Protein AF-A0A938SI95-F1 (afdb_monomer)

Foldseek 3Di:
DFLQVQVVCVVVVHDDPDNAADDQDDAQVVLCVQVVHGALRNQAPVVVVCVLVVVQVVNLVRLLVSQLSSCVSVVHQEGEDEFGAFNLADDQRFDDPDPFWTQGPQRFIWGQDPVSRHTHRPGGHRRDDDVVNVVNRDGDPPRPNRCVSVVSCCVRCVVRHHYDYD

Mean predicted aligned error: 3.25 Å

Radius of gyration: 18.8 Å; Cα contacts (8 Å, |Δi|>4): 255; chains: 1; bounding box: 41×36×55 Å

Structure (mmCIF, N/CA/C/O backbone):
data_AF-A0A938SI95-F1
#
_entry.id   AF-A0A938SI95-F1
#
loop_
_atom_site.group_PDB
_atom_site.id
_atom_site.type_symbol
_atom_site.label_atom_id
_atom_site.label_alt_id
_atom_site.label_comp_id
_atom_site.label_asym_id
_atom_site.label_entity_id
_atom_site.label_seq_id
_atom_site.pdbx_PDB_ins_code
_atom_site.Cartn_x
_atom_site.Cartn_y
_atom_site.Cartn_z
_atom_site.occupancy
_atom_site.B_iso_or_equiv
_atom_site.auth_seq_id
_atom_site.auth_comp_id
_atom_site.auth_asym_id
_atom_site.auth_atom_id
_atom_site.pdbx_PDB_model_num
ATOM 1 N N . MET A 1 1 ? -15.316 -0.141 23.608 1.00 94.38 1 MET A N 1
ATOM 2 C CA . MET A 1 1 ? -14.034 0.556 23.380 1.00 94.38 1 MET A CA 1
ATOM 3 C C . MET A 1 1 ? -13.781 0.631 21.886 1.00 94.38 1 MET A C 1
ATOM 5 O O . MET A 1 1 ? -14.021 -0.354 21.188 1.00 94.38 1 MET A O 1
ATOM 9 N N . THR A 1 2 ? -13.348 1.779 21.372 1.00 98.19 2 THR A N 1
ATOM 10 C CA . THR A 1 2 ? -12.928 1.877 19.970 1.00 98.19 2 THR A CA 1
ATOM 11 C C . THR A 1 2 ? -11.613 1.125 19.757 1.00 98.19 2 THR A C 1
ATOM 13 O O . THR A 1 2 ? -10.810 1.007 20.688 1.00 98.19 2 THR A O 1
ATOM 16 N N . PRO A 1 3 ? -11.345 0.653 18.532 1.00 98.25 3 PRO A N 1
ATOM 17 C CA . PRO A 1 3 ? -10.056 0.053 18.218 1.00 98.25 3 PRO A CA 1
ATOM 18 C C . PRO A 1 3 ? -8.833 0.905 18.588 1.00 98.25 3 PRO A C 1
ATOM 20 O O . PRO A 1 3 ? -7.858 0.414 19.152 1.00 98.25 3 PRO A O 1
ATOM 23 N N . LYS A 1 4 ? -8.905 2.218 18.361 1.00 98.31 4 LYS A N 1
ATOM 24 C CA . LYS A 1 4 ? -7.855 3.173 18.724 1.00 98.31 4 LYS A CA 1
ATOM 25 C C . LYS A 1 4 ? -7.622 3.242 20.230 1.00 98.31 4 LYS A C 1
ATOM 27 O O . LYS A 1 4 ? -6.471 3.286 20.658 1.00 98.31 4 LYS A O 1
ATOM 32 N N . GLU A 1 5 ? -8.687 3.304 21.026 1.00 98.50 5 GLU A N 1
ATOM 33 C CA . GLU A 1 5 ? -8.586 3.306 22.491 1.00 98.50 5 GLU A CA 1
ATOM 34 C C . GLU A 1 5 ? -7.955 2.009 22.994 1.00 98.50 5 GLU A C 1
ATOM 36 O O . GLU A 1 5 ? -7.043 2.065 23.817 1.00 98.50 5 GLU A O 1
ATOM 41 N N . ARG A 1 6 ? -8.368 0.867 22.431 1.00 98.31 6 ARG A N 1
ATOM 42 C CA . ARG A 1 6 ? -7.820 -0.459 22.742 1.00 98.31 6 ARG A CA 1
ATOM 43 C C . ARG A 1 6 ? -6.314 -0.518 22.516 1.00 98.31 6 ARG A C 1
ATOM 45 O O . ARG A 1 6 ? -5.572 -0.903 23.415 1.00 98.31 6 ARG A O 1
ATOM 52 N N . VAL A 1 7 ? -5.851 -0.055 21.354 1.00 98.12 7 VAL A N 1
ATOM 53 C CA . VAL A 1 7 ? -4.415 0.012 21.039 1.00 98.12 7 VAL A CA 1
ATOM 54 C C . VAL A 1 7 ? -3.683 0.958 21.992 1.00 98.12 7 VAL A C 1
ATOM 56 O O . VAL A 1 7 ? -2.626 0.610 22.508 1.00 98.12 7 VAL A O 1
ATOM 59 N N . LYS A 1 8 ? -4.242 2.140 22.283 1.00 98.25 8 LYS A N 1
ATOM 60 C CA . LYS A 1 8 ? -3.621 3.101 23.210 1.00 98.25 8 LYS A CA 1
ATOM 61 C C . LYS A 1 8 ? -3.476 2.551 24.630 1.00 98.25 8 LYS A C 1
ATOM 63 O O . LYS A 1 8 ? -2.453 2.807 25.256 1.00 98.25 8 LYS A O 1
ATOM 68 N N . LEU A 1 9 ? -4.471 1.822 25.138 1.00 98.56 9 LEU A N 1
ATOM 69 C CA . LEU A 1 9 ? -4.394 1.189 26.457 1.00 98.56 9 LEU A CA 1
ATOM 70 C C . LEU A 1 9 ? -3.329 0.094 26.484 1.00 98.56 9 LEU A C 1
ATOM 72 O O . LEU A 1 9 ? -2.485 0.114 27.377 1.00 98.56 9 LEU A O 1
ATOM 76 N N . ALA A 1 10 ? -3.301 -0.775 25.469 1.00 97.69 10 ALA A N 1
ATOM 77 C CA . ALA A 1 10 ? -2.285 -1.818 25.362 1.00 97.69 10 ALA A CA 1
ATOM 78 C C . ALA A 1 10 ? -0.860 -1.237 25.310 1.00 97.69 10 ALA A C 1
ATOM 80 O O . ALA A 1 10 ? 0.006 -1.669 26.065 1.00 97.69 10 ALA A O 1
ATOM 81 N N . LEU A 1 11 ? -0.631 -0.195 24.497 1.00 96.88 11 LEU A N 1
ATOM 82 C CA . LEU A 1 11 ? 0.655 0.517 24.439 1.00 96.88 11 LEU A CA 1
ATOM 83 C C . LEU A 1 11 ? 1.032 1.179 25.773 1.00 96.88 11 LEU A C 1
ATOM 85 O O . LEU A 1 11 ? 2.211 1.336 26.069 1.00 96.88 11 LEU A O 1
ATOM 89 N N . ALA A 1 12 ? 0.045 1.560 26.584 1.00 98.19 12 ALA A N 1
ATOM 90 C CA . ALA A 1 12 ? 0.244 2.111 27.921 1.00 98.19 12 ALA A CA 1
ATOM 91 C C . ALA A 1 12 ? 0.329 1.034 29.021 1.00 98.19 12 ALA A C 1
ATOM 93 O O . ALA A 1 12 ? 0.285 1.381 30.201 1.00 98.19 12 ALA A O 1
ATOM 94 N N . HIS A 1 13 ? 0.406 -0.249 28.650 1.00 97.44 13 HIS A N 1
ATOM 95 C CA . HIS A 1 13 ? 0.412 -1.400 29.559 1.00 97.44 13 HIS A CA 1
ATOM 96 C C . HIS A 1 13 ? -0.811 -1.426 30.498 1.00 97.44 13 HIS A C 1
ATOM 98 O O . HIS A 1 13 ? -0.726 -1.853 31.648 1.00 97.44 13 HIS A O 1
ATOM 104 N N . LYS A 1 14 ? -1.959 -0.942 30.011 1.00 98.38 14 LYS A N 1
ATOM 105 C CA . LYS A 1 14 ? -3.252 -0.983 30.702 1.00 98.38 14 LYS A CA 1
ATOM 106 C C . LYS A 1 14 ? -4.145 -2.0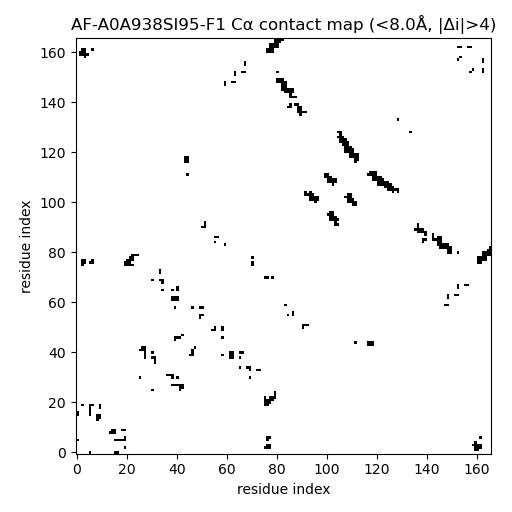45 30.075 1.00 98.38 14 LYS A C 1
ATOM 108 O O . LYS A 1 14 ? -4.072 -2.294 28.872 1.00 98.38 14 LYS A O 1
ATOM 113 N N . GLU A 1 15 ? -5.015 -2.632 30.888 1.00 97.50 15 GLU A N 1
ATOM 114 C CA . GLU A 1 15 ? -5.994 -3.606 30.415 1.00 97.50 15 GLU A CA 1
ATOM 115 C C . GLU A 1 15 ? -7.002 -2.944 29.464 1.00 97.50 15 GLU A C 1
ATOM 117 O O . GLU A 1 15 ? -7.546 -1.871 29.743 1.00 97.50 15 GLU A O 1
ATOM 122 N N . ALA A 1 16 ? -7.207 -3.579 28.312 1.00 97.94 16 ALA A N 1
ATOM 123 C CA . ALA A 1 16 ? -8.200 -3.197 27.320 1.00 97.94 16 ALA A CA 1
ATOM 124 C C . ALA A 1 16 ? -9.343 -4.225 27.303 1.00 97.94 16 ALA A C 1
ATOM 126 O O . ALA A 1 16 ? -9.246 -5.277 27.924 1.00 97.94 16 ALA A O 1
ATOM 127 N N . ASP A 1 17 ? -10.423 -3.957 26.568 1.00 97.75 17 ASP A N 1
ATOM 128 C CA . ASP A 1 17 ? -11.567 -4.882 26.484 1.00 97.75 17 ASP A CA 1
ATOM 129 C C . ASP A 1 17 ? -11.242 -6.211 25.770 1.00 97.75 17 ASP A C 1
ATOM 131 O O . ASP A 1 17 ? -11.936 -7.204 25.967 1.00 97.75 17 ASP A O 1
ATOM 135 N N . ARG A 1 18 ? -10.188 -6.234 24.945 1.00 97.62 18 ARG A N 1
ATOM 136 C CA . ARG A 1 18 ? -9.517 -7.431 24.413 1.00 97.62 18 ARG A CA 1
ATOM 137 C C . ARG A 1 18 ? -8.115 -7.066 23.921 1.00 97.62 18 ARG A C 1
ATOM 139 O O . ARG A 1 18 ? -7.801 -5.886 23.760 1.00 97.62 18 ARG A O 1
ATOM 146 N N . VAL A 1 19 ? -7.301 -8.070 23.595 1.00 97.81 19 VAL A N 1
ATOM 147 C CA . VAL A 1 19 ? -6.015 -7.855 22.909 1.00 97.81 19 VAL A CA 1
ATOM 148 C C . VAL A 1 19 ? -6.270 -7.152 21.562 1.00 97.81 19 VAL A C 1
ATOM 150 O O . VAL A 1 19 ? -7.090 -7.647 20.776 1.00 97.81 19 VAL A O 1
ATOM 153 N N . PRO A 1 20 ? -5.641 -5.990 21.285 1.00 97.88 20 PRO A N 1
ATOM 154 C CA . PRO A 1 20 ? -5.735 -5.359 19.975 1.00 97.88 20 PRO A CA 1
ATOM 155 C C . PRO A 1 20 ? -4.998 -6.188 18.924 1.00 97.88 20 PRO A C 1
ATOM 157 O O . PRO A 1 20 ? -3.911 -6.700 19.181 1.00 97.88 20 PRO A O 1
ATOM 160 N N . VAL A 1 21 ? -5.573 -6.281 17.729 1.00 96.81 21 VAL A N 1
ATOM 161 C CA . VAL A 1 21 ? -5.019 -7.028 16.598 1.00 96.81 21 VAL A CA 1
ATOM 162 C C . VAL A 1 21 ? -4.796 -6.072 15.436 1.00 96.81 21 VAL A C 1
ATOM 164 O O . VAL A 1 21 ? -5.665 -5.277 15.081 1.00 96.81 21 VAL A O 1
ATOM 167 N N . GLY A 1 22 ? -3.622 -6.150 14.831 1.00 93.94 22 GLY A N 1
ATOM 168 C CA . GLY A 1 22 ? -3.236 -5.361 13.674 1.00 93.94 22 GLY A CA 1
ATOM 169 C C . GLY A 1 22 ? -2.249 -6.153 12.838 1.00 93.94 22 GLY A C 1
ATOM 170 O O . GLY A 1 22 ? -1.523 -6.987 13.368 1.00 93.94 22 GLY A O 1
ATOM 171 N N . GLU A 1 23 ? -2.214 -5.870 11.543 1.00 92.94 23 GLU A N 1
ATOM 172 C CA . GLU A 1 23 ? -1.280 -6.510 10.626 1.00 92.94 23 GLU A CA 1
ATOM 173 C C . GLU A 1 23 ? -0.469 -5.464 9.876 1.00 92.94 23 GLU A C 1
ATOM 175 O O . GLU A 1 23 ? -1.001 -4.468 9.379 1.00 92.94 23 GLU A O 1
ATOM 180 N N . PHE A 1 24 ? 0.836 -5.705 9.778 1.00 88.25 24 PHE A N 1
ATOM 181 C CA . PHE A 1 24 ? 1.737 -4.840 9.017 1.00 88.25 24 PHE A CA 1
ATOM 182 C C . PHE A 1 24 ? 1.626 -5.093 7.508 1.00 88.25 24 PHE A C 1
ATOM 184 O O . PHE A 1 24 ? 1.804 -4.190 6.685 1.00 88.25 24 PHE A O 1
ATOM 191 N N . ALA A 1 25 ? 1.362 -6.343 7.123 1.00 89.12 25 ALA A N 1
ATOM 192 C CA . ALA A 1 25 ? 1.407 -6.784 5.741 1.00 89.12 25 ALA A CA 1
ATOM 193 C C . ALA A 1 25 ? 0.428 -7.932 5.491 1.00 89.12 25 ALA A C 1
ATOM 195 O O . ALA A 1 25 ? 0.652 -9.044 5.949 1.00 89.12 25 ALA A O 1
ATOM 196 N N . ILE A 1 26 ? -0.602 -7.676 4.684 1.00 93.06 26 ILE A N 1
ATOM 197 C CA . ILE A 1 26 ? -1.548 -8.701 4.232 1.00 93.06 26 ILE A CA 1
ATOM 198 C C . ILE A 1 26 ? -1.480 -8.786 2.715 1.00 93.06 26 ILE A C 1
ATOM 200 O O . ILE A 1 26 ? -1.680 -7.787 2.026 1.00 93.06 26 ILE A O 1
ATOM 204 N N . ASP A 1 27 ? -1.149 -9.964 2.193 1.00 94.00 27 ASP A N 1
ATOM 205 C CA . ASP A 1 27 ? -1.047 -10.177 0.752 1.00 94.00 27 ASP A CA 1
ATOM 206 C C . ASP A 1 27 ? -2.387 -9.913 0.049 1.00 94.00 27 ASP A C 1
ATOM 208 O O . ASP A 1 27 ? -3.457 -10.170 0.610 1.00 94.00 27 ASP A O 1
ATOM 212 N N . TYR A 1 28 ? -2.331 -9.403 -1.183 1.00 96.25 28 TYR A N 1
ATOM 213 C CA . TYR A 1 28 ? -3.522 -8.965 -1.900 1.00 96.25 28 TYR A CA 1
ATOM 214 C C . TYR A 1 28 ? -4.553 -10.083 -2.036 1.00 96.25 28 TYR A C 1
ATOM 216 O O . TYR A 1 28 ? -5.736 -9.793 -1.953 1.00 96.25 28 TYR A O 1
ATOM 224 N N . LYS A 1 29 ? -4.140 -11.351 -2.173 1.00 96.62 29 LYS A N 1
ATOM 225 C CA . LYS A 1 29 ? -5.078 -12.480 -2.299 1.00 96.62 29 LYS A CA 1
ATOM 226 C C . LYS A 1 29 ? -6.018 -12.603 -1.103 1.00 96.62 29 LYS A C 1
ATOM 228 O O . LYS A 1 29 ? -7.203 -12.870 -1.275 1.00 96.62 29 LYS A O 1
ATOM 233 N N . LEU A 1 30 ? -5.509 -12.370 0.108 1.00 97.00 30 LEU A N 1
ATOM 234 C CA . LEU A 1 30 ? -6.330 -12.377 1.320 1.00 97.00 30 LEU A CA 1
ATOM 235 C C . LEU A 1 30 ? -7.249 -11.155 1.369 1.00 97.00 30 LEU A C 1
ATOM 237 O O . LEU A 1 30 ? -8.410 -11.272 1.758 1.00 97.00 30 LEU A O 1
ATOM 241 N N . ILE A 1 31 ? -6.757 -9.995 0.929 1.00 97.81 31 ILE A N 1
ATOM 242 C CA . ILE A 1 31 ? -7.580 -8.787 0.822 1.00 97.81 31 ILE A CA 1
ATOM 243 C C . ILE A 1 31 ? -8.732 -9.023 -0.166 1.00 97.81 31 ILE A C 1
ATOM 245 O O . ILE A 1 31 ? -9.883 -8.751 0.163 1.00 97.81 31 ILE A O 1
ATOM 249 N N . GLU A 1 32 ? -8.457 -9.583 -1.342 1.00 98.25 32 GLU A N 1
ATOM 250 C CA . GLU A 1 32 ? -9.466 -9.889 -2.363 1.00 98.25 32 GLU A CA 1
ATOM 251 C C . GLU A 1 32 ? -10.475 -10.930 -1.887 1.00 98.25 32 GLU A C 1
ATOM 253 O O . GLU A 1 32 ? -11.667 -10.760 -2.131 1.00 98.25 32 GLU A O 1
ATOM 258 N N . ALA A 1 33 ? -10.032 -11.954 -1.152 1.00 98.44 33 ALA A N 1
ATOM 259 C CA . ALA A 1 33 ? -10.925 -12.941 -0.552 1.00 98.44 33 ALA A CA 1
ATOM 260 C C . ALA A 1 33 ? -11.925 -12.296 0.427 1.00 98.44 33 ALA A C 1
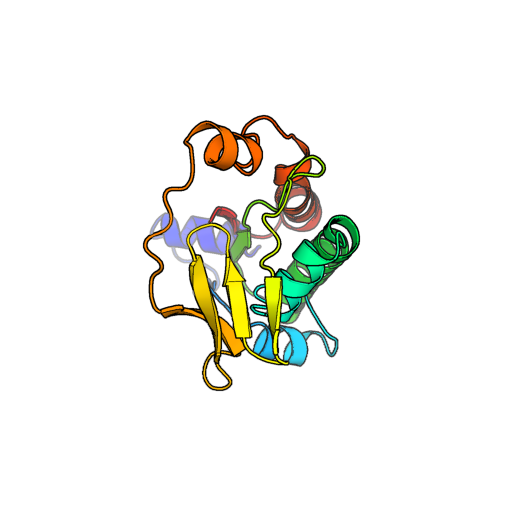ATOM 262 O O . ALA A 1 33 ? -13.104 -12.641 0.422 1.00 98.44 33 ALA A O 1
ATOM 263 N N . VAL A 1 34 ? -11.484 -11.318 1.226 1.00 98.38 34 VAL A N 1
ATOM 264 C CA . VAL A 1 34 ? -12.356 -10.568 2.151 1.00 98.38 34 VAL A CA 1
ATOM 265 C C . VAL A 1 34 ? -13.256 -9.567 1.411 1.00 98.38 34 VAL A C 1
ATOM 267 O O . VAL A 1 34 ? -14.419 -9.354 1.775 1.00 98.38 34 VAL A O 1
ATOM 270 N N . LEU A 1 35 ? -12.734 -8.908 0.376 1.00 98.31 35 LEU A N 1
ATOM 271 C CA . LEU A 1 35 ? -13.458 -7.865 -0.353 1.00 98.31 35 LEU A CA 1
ATOM 272 C C . LEU A 1 35 ? -14.407 -8.409 -1.428 1.00 98.31 35 LEU A C 1
ATOM 274 O O . LEU A 1 35 ? -15.352 -7.705 -1.789 1.00 98.31 35 LEU A O 1
ATOM 278 N N . GLY A 1 36 ? -14.167 -9.622 -1.931 1.00 98.19 36 GLY A N 1
ATOM 279 C CA . GLY A 1 36 ? -14.900 -10.236 -3.040 1.00 98.19 36 GLY A CA 1
ATOM 280 C C . GLY A 1 36 ? -14.626 -9.593 -4.404 1.00 98.19 36 GLY A C 1
ATOM 281 O O . GLY A 1 36 ? -15.468 -9.671 -5.295 1.00 98.19 36 GLY A O 1
ATOM 282 N N . ARG A 1 37 ? -13.497 -8.892 -4.564 1.00 97.81 37 ARG A N 1
ATOM 283 C CA . ARG A 1 37 ? -13.113 -8.176 -5.795 1.00 97.81 37 ARG A CA 1
ATOM 284 C C . ARG A 1 37 ? -11.607 -7.978 -5.868 1.00 97.81 37 ARG A C 1
ATOM 286 O O . ARG A 1 37 ? -10.943 -8.054 -4.839 1.00 97.81 37 ARG A O 1
ATOM 293 N N . GLU A 1 38 ? -11.108 -7.623 -7.050 1.00 97.06 38 GLU A N 1
ATOM 294 C CA . GLU A 1 38 ? -9.701 -7.270 -7.221 1.00 97.06 38 GLU A CA 1
ATOM 295 C C . GLU A 1 38 ? -9.305 -5.985 -6.475 1.00 97.06 38 GLU A C 1
ATOM 297 O O . GLU A 1 38 ? -10.088 -5.035 -6.396 1.00 97.06 38 GLU A O 1
ATOM 302 N N . THR A 1 39 ? -8.062 -5.932 -5.990 1.00 97.38 39 THR A N 1
ATOM 303 C CA . THR A 1 39 ? -7.475 -4.740 -5.351 1.00 97.38 39 THR A CA 1
ATOM 304 C C . THR A 1 39 ? -6.061 -4.440 -5.839 1.00 97.38 39 THR A C 1
ATOM 306 O O . THR A 1 39 ? -5.314 -5.342 -6.218 1.00 97.38 39 THR A O 1
ATOM 309 N N . PHE A 1 40 ? -5.639 -3.176 -5.774 1.00 97.50 40 PHE A N 1
ATOM 310 C CA . PHE A 1 40 ? -4.231 -2.806 -5.948 1.00 97.50 40 PHE A CA 1
ATOM 311 C C . PHE A 1 40 ? -3.426 -2.778 -4.642 1.00 97.50 40 PHE A C 1
ATOM 313 O O . PHE A 1 40 ? -2.199 -2.651 -4.697 1.00 97.50 40 PHE A O 1
ATOM 320 N N . LEU A 1 41 ? -4.064 -2.929 -3.474 1.00 95.25 41 LEU A N 1
ATOM 321 C CA . LEU A 1 41 ? -3.354 -3.025 -2.197 1.00 95.25 41 LEU A CA 1
ATOM 322 C C . LEU A 1 41 ? -2.420 -4.225 -2.202 1.00 95.25 41 LEU A C 1
ATOM 324 O O . LEU A 1 41 ? -2.858 -5.360 -2.351 1.00 95.25 41 LEU A O 1
ATOM 328 N N . ARG A 1 42 ? -1.117 -3.951 -2.071 1.00 92.81 42 ARG A N 1
ATOM 329 C CA . ARG A 1 42 ? -0.058 -4.965 -2.172 1.00 92.81 42 ARG A CA 1
ATOM 330 C C . ARG A 1 42 ? -0.212 -5.859 -3.404 1.00 92.81 42 ARG A C 1
ATOM 332 O O . ARG A 1 42 ? 0.151 -7.026 -3.369 1.00 92.81 42 ARG A O 1
ATOM 339 N N . GLY A 1 43 ? -0.711 -5.293 -4.503 1.00 94.31 43 GLY A N 1
ATOM 340 C CA . GLY A 1 43 ? -1.026 -6.026 -5.722 1.00 94.31 43 GLY A CA 1
ATOM 341 C C . GLY A 1 43 ? 0.181 -6.517 -6.523 1.00 94.31 43 GLY A C 1
ATOM 342 O O . GLY A 1 43 ? -0.017 -7.023 -7.618 1.00 94.31 43 GLY A O 1
ATOM 343 N N . LYS A 1 44 ? 1.416 -6.350 -6.035 1.00 95.38 44 LYS A N 1
ATOM 344 C CA . LYS A 1 44 ? 2.644 -6.834 -6.692 1.00 95.38 44 LYS A CA 1
ATOM 345 C C . LYS A 1 44 ? 2.668 -6.487 -8.190 1.00 95.38 44 LYS A C 1
ATOM 347 O O . LYS A 1 44 ? 2.456 -5.328 -8.553 1.00 95.38 44 LYS A O 1
ATOM 352 N N . THR A 1 45 ? 2.803 -7.479 -9.072 1.00 96.25 45 THR A N 1
ATOM 353 C CA . THR A 1 45 ? 2.858 -7.296 -10.528 1.00 96.25 45 THR A CA 1
ATOM 354 C C . THR A 1 45 ? 1.690 -6.494 -11.110 1.00 96.25 45 THR A C 1
ATOM 356 O O . THR A 1 45 ? 1.924 -5.640 -11.966 1.00 96.25 45 THR A O 1
ATOM 359 N N . LYS A 1 46 ? 0.434 -6.697 -10.676 1.00 96.00 46 LYS A N 1
ATOM 360 C CA . LYS A 1 46 ? -0.704 -5.924 -11.234 1.00 96.00 46 LYS A CA 1
ATOM 361 C C . LYS A 1 46 ? -0.654 -4.451 -10.837 1.00 96.00 46 LYS A C 1
ATOM 363 O O . LYS A 1 46 ? -1.053 -3.605 -11.636 1.00 96.00 46 LYS A O 1
ATOM 368 N N . LEU A 1 47 ? -0.141 -4.137 -9.644 1.00 97.19 47 LEU A N 1
ATOM 369 C CA . LEU A 1 47 ? 0.112 -2.760 -9.222 1.00 97.19 47 LEU A CA 1
ATOM 370 C C . LEU A 1 47 ? 1.205 -2.151 -10.104 1.00 97.19 47 LEU A C 1
ATOM 372 O O . LEU A 1 47 ? 0.970 -1.120 -10.729 1.00 97.19 47 LEU A O 1
ATOM 376 N N . THR A 1 48 ? 2.347 -2.829 -10.230 1.00 96.38 48 THR A N 1
ATOM 377 C CA . THR A 1 48 ? 3.478 -2.382 -11.056 1.00 96.38 48 THR A CA 1
ATOM 378 C C . THR A 1 48 ? 3.057 -2.123 -12.505 1.00 96.38 48 THR A C 1
ATOM 380 O O . THR A 1 48 ? 3.239 -1.018 -13.014 1.00 96.38 48 THR A O 1
ATOM 383 N N . LYS A 1 49 ? 2.380 -3.083 -13.148 1.00 96.38 49 LYS A N 1
ATOM 384 C CA . LYS A 1 49 ? 1.871 -2.937 -14.522 1.00 96.38 49 LYS A CA 1
ATOM 385 C C . LYS A 1 49 ? 0.831 -1.819 -14.652 1.00 96.38 49 LYS A C 1
ATOM 387 O O . LYS A 1 49 ? 0.783 -1.143 -15.677 1.00 96.38 49 LYS A O 1
ATOM 392 N N . ALA A 1 50 ? -0.017 -1.599 -13.644 1.00 97.69 50 ALA A N 1
ATOM 393 C CA . ALA A 1 50 ? -0.974 -0.494 -13.667 1.00 97.69 50 ALA A CA 1
ATOM 394 C C . ALA A 1 50 ? -0.284 0.873 -13.612 1.00 97.69 50 ALA A C 1
ATOM 396 O O . ALA A 1 50 ? -0.680 1.775 -14.351 1.00 97.69 50 ALA A O 1
ATOM 397 N N . LEU A 1 51 ? 0.757 1.009 -12.790 1.00 97.38 51 LEU A N 1
ATOM 398 C CA . LEU A 1 51 ? 1.548 2.234 -12.695 1.00 97.38 51 LEU A CA 1
ATOM 399 C C . LEU A 1 51 ? 2.345 2.497 -13.978 1.00 97.38 51 LEU A C 1
ATOM 401 O O . LEU A 1 51 ? 2.305 3.614 -14.486 1.00 97.38 51 LEU A O 1
ATOM 405 N N . TRP A 1 52 ? 2.964 1.469 -14.567 1.00 96.12 52 TRP A N 1
ATOM 406 C CA . TRP A 1 52 ? 3.622 1.581 -15.877 1.00 96.12 52 TRP A CA 1
ATOM 407 C C . TRP A 1 52 ? 2.666 2.005 -16.994 1.00 96.12 52 TRP A C 1
ATOM 409 O O . TRP A 1 52 ? 3.046 2.761 -17.880 1.00 96.12 52 TRP A O 1
ATOM 419 N N . ALA A 1 53 ? 1.404 1.578 -16.925 1.00 96.50 53 ALA A N 1
ATOM 420 C CA . ALA A 1 53 ? 0.355 1.991 -17.853 1.00 96.50 53 ALA A CA 1
ATOM 421 C C . ALA A 1 53 ? -0.235 3.386 -17.547 1.00 96.50 53 ALA A C 1
ATOM 423 O O . ALA A 1 53 ? -1.289 3.730 -18.080 1.00 96.50 53 ALA A O 1
ATOM 424 N N . GLY A 1 54 ? 0.368 4.166 -16.642 1.00 96.31 54 GLY A N 1
ATOM 425 C CA . GLY A 1 54 ? -0.106 5.504 -16.275 1.00 96.31 54 GLY A CA 1
ATOM 426 C C . GLY A 1 54 ? -1.424 5.517 -15.494 1.00 96.31 54 GLY A C 1
ATOM 427 O O . GLY A 1 54 ? -2.044 6.565 -15.337 1.00 96.31 54 GLY A O 1
ATOM 428 N N . ARG A 1 55 ? -1.881 4.374 -14.963 1.00 97.88 55 ARG A N 1
ATOM 429 C CA . ARG A 1 55 ? -3.186 4.244 -14.284 1.00 97.88 55 ARG A CA 1
ATOM 430 C C . ARG A 1 55 ? -3.132 4.620 -12.799 1.00 97.88 55 ARG A C 1
ATOM 432 O O . ARG A 1 55 ? -3.846 4.021 -11.993 1.00 97.88 55 ARG A O 1
ATOM 439 N N . ARG A 1 56 ? -2.300 5.601 -12.429 1.00 97.25 56 ARG A N 1
ATOM 440 C CA . ARG A 1 56 ? -2.058 6.012 -11.033 1.00 97.25 56 ARG A CA 1
ATOM 441 C C . ARG A 1 56 ? -3.354 6.336 -10.295 1.00 97.25 56 ARG A C 1
ATOM 443 O O . ARG A 1 56 ? -3.584 5.785 -9.226 1.00 97.25 56 ARG A O 1
ATOM 450 N N . ASP A 1 57 ? -4.223 7.172 -10.858 1.00 98.12 57 ASP A N 1
ATOM 451 C CA . ASP A 1 57 ? -5.442 7.590 -10.150 1.00 98.12 57 ASP A CA 1
ATOM 452 C C . ASP A 1 57 ? -6.414 6.421 -9.939 1.00 98.12 57 ASP A C 1
ATOM 454 O O . ASP A 1 57 ? -6.944 6.255 -8.845 1.00 98.12 57 ASP A O 1
ATOM 458 N N . LYS A 1 58 ? -6.554 5.518 -10.921 1.00 98.12 58 LYS A N 1
ATOM 459 C CA . LYS A 1 58 ? -7.339 4.281 -10.754 1.00 98.12 58 LYS A CA 1
ATOM 460 C C . LYS A 1 58 ? -6.791 3.410 -9.617 1.00 98.12 58 LYS A C 1
ATOM 462 O O . LYS A 1 58 ? -7.568 2.846 -8.849 1.00 98.12 58 LYS A O 1
ATOM 467 N N . VAL A 1 59 ? -5.465 3.286 -9.526 1.00 98.38 59 VAL A N 1
ATOM 468 C CA . VAL A 1 59 ? -4.792 2.544 -8.450 1.00 98.38 59 VAL A CA 1
ATOM 469 C C . VAL A 1 59 ? -5.099 3.171 -7.093 1.00 98.38 59 VAL A C 1
ATOM 471 O O . VAL A 1 59 ? -5.522 2.468 -6.178 1.00 98.38 59 VAL A O 1
ATOM 474 N N . VAL A 1 60 ? -4.923 4.487 -6.967 1.00 98.38 60 VAL A N 1
ATOM 475 C CA . VAL A 1 60 ? -5.103 5.204 -5.699 1.00 98.38 60 VAL A CA 1
ATOM 476 C C . VAL A 1 60 ? -6.559 5.188 -5.238 1.00 98.38 60 VAL A C 1
ATOM 478 O O . VAL A 1 60 ? -6.807 4.945 -4.058 1.00 98.38 60 VAL A O 1
ATOM 481 N N . GLU A 1 61 ? -7.526 5.360 -6.140 1.00 98.38 61 GLU A N 1
ATOM 482 C CA . GLU A 1 61 ? -8.950 5.281 -5.789 1.00 98.38 61 GLU A CA 1
ATOM 483 C C . GLU A 1 61 ? -9.363 3.880 -5.318 1.00 98.38 61 GLU A C 1
ATOM 485 O O . GLU A 1 61 ? -10.089 3.748 -4.330 1.00 98.38 61 GLU A O 1
ATOM 490 N N . SER A 1 62 ? -8.847 2.820 -5.953 1.00 97.94 62 SER A N 1
ATOM 491 C CA . SER A 1 62 ? -9.028 1.448 -5.453 1.00 97.94 62 SER A CA 1
ATOM 492 C C . SER A 1 62 ? -8.417 1.288 -4.065 1.00 97.94 62 SER A C 1
ATOM 494 O O . SER A 1 62 ? -9.115 0.851 -3.158 1.00 97.94 62 SER A O 1
ATOM 496 N N . MET A 1 63 ? -7.167 1.713 -3.848 1.00 97.81 63 MET A N 1
ATOM 497 C CA . MET A 1 63 ? -6.519 1.601 -2.535 1.00 97.81 63 MET A CA 1
ATOM 498 C C . MET A 1 63 ? -7.287 2.337 -1.429 1.00 97.81 63 MET A C 1
ATOM 500 O O . MET A 1 63 ? -7.431 1.791 -0.337 1.00 97.81 63 MET A O 1
ATOM 504 N N . LYS A 1 64 ? -7.806 3.544 -1.707 1.00 98.44 64 LYS A N 1
ATOM 505 C CA . LYS A 1 64 ? -8.629 4.324 -0.764 1.00 98.44 64 LYS A CA 1
ATOM 506 C C . LYS A 1 64 ? -9.856 3.532 -0.316 1.00 98.44 64 LYS A C 1
ATOM 508 O O . LYS A 1 64 ? -10.059 3.342 0.882 1.00 98.44 64 LYS A O 1
ATOM 513 N N . LYS A 1 65 ? -10.638 3.035 -1.280 1.00 98.25 65 LYS A N 1
ATOM 514 C CA . LYS A 1 65 ? -11.852 2.253 -1.016 1.00 98.25 65 LYS A CA 1
ATOM 515 C C . LYS A 1 65 ? -11.533 0.938 -0.305 1.00 98.25 65 LYS A C 1
ATOM 517 O O . LYS A 1 65 ? -12.159 0.599 0.698 1.00 98.25 65 LYS A O 1
ATOM 522 N N . ASP A 1 66 ? -10.580 0.194 -0.849 1.00 98.25 66 ASP A N 1
ATOM 523 C CA . ASP A 1 66 ? -10.304 -1.179 -0.452 1.00 98.25 66 ASP A CA 1
ATOM 524 C C . ASP A 1 66 ? -9.695 -1.249 0.946 1.00 98.25 66 ASP A C 1
ATOM 526 O O . ASP A 1 66 ? -10.073 -2.130 1.710 1.00 98.25 66 ASP A O 1
ATOM 530 N N . LEU A 1 67 ? -8.823 -0.306 1.322 1.00 97.56 67 LEU A N 1
ATOM 531 C CA . LEU A 1 67 ? -8.159 -0.339 2.627 1.00 97.56 67 LEU A CA 1
ATOM 532 C C . LEU A 1 67 ? -9.165 -0.084 3.746 1.00 97.56 67 LEU A C 1
ATOM 534 O O . LEU A 1 67 ? -9.183 -0.804 4.740 1.00 97.56 67 LEU A O 1
ATOM 538 N N . VAL A 1 68 ? -10.047 0.899 3.548 1.00 98.19 68 VAL A N 1
ATOM 539 C CA . VAL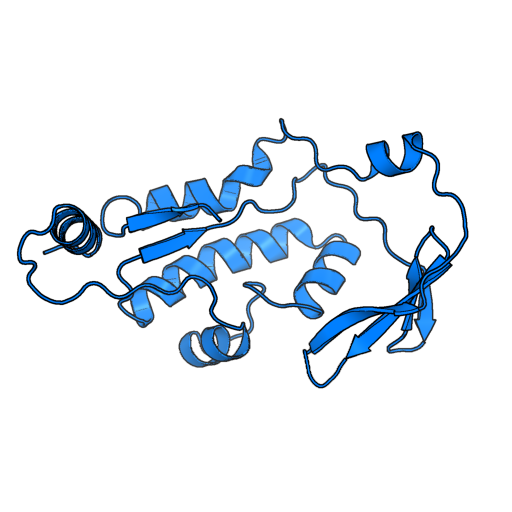 A 1 68 ? -11.099 1.223 4.513 1.00 98.19 68 VAL A CA 1
ATOM 540 C C . VAL A 1 68 ? -12.075 0.058 4.663 1.00 98.19 68 VAL A C 1
ATOM 542 O O . VAL A 1 68 ? -12.347 -0.371 5.783 1.00 98.19 68 VAL A O 1
ATOM 545 N N . GLU A 1 69 ? -12.585 -0.482 3.554 1.00 98.56 69 GLU A N 1
ATOM 546 C CA . GLU A 1 69 ? -13.544 -1.589 3.604 1.00 98.56 69 GLU A CA 1
ATOM 547 C C . GLU A 1 69 ? -12.921 -2.857 4.196 1.00 98.56 69 GLU A C 1
ATOM 549 O O . GLU A 1 69 ? -13.558 -3.538 4.999 1.00 98.56 69 GLU A O 1
ATOM 554 N N . PHE A 1 70 ? -11.668 -3.153 3.847 1.00 98.25 70 PHE A N 1
ATOM 555 C CA . PHE A 1 70 ? -10.951 -4.311 4.362 1.00 98.25 70 PHE A CA 1
ATOM 556 C C . PHE A 1 70 ? -10.750 -4.219 5.877 1.00 98.25 70 PHE A C 1
ATOM 558 O O . PHE A 1 70 ? -11.053 -5.180 6.586 1.00 98.25 70 PHE A O 1
ATOM 565 N N . THR A 1 71 ? -10.306 -3.067 6.397 1.00 97.81 71 THR A N 1
ATOM 566 C CA . THR A 1 71 ? -10.156 -2.863 7.846 1.00 97.81 71 THR A CA 1
ATOM 567 C C . THR A 1 71 ? -11.483 -3.072 8.572 1.00 97.81 71 THR A C 1
ATOM 569 O O . THR A 1 71 ? -11.531 -3.777 9.578 1.00 97.81 71 THR A O 1
ATOM 572 N N . LEU A 1 72 ? -12.576 -2.512 8.045 1.00 98.12 72 LEU A N 1
ATOM 573 C CA . LEU A 1 72 ? -13.891 -2.627 8.676 1.00 98.12 72 LEU A CA 1
ATOM 574 C C . LEU A 1 72 ? -14.419 -4.068 8.661 1.00 98.12 72 LEU A C 1
ATOM 576 O O . LEU A 1 72 ? -14.959 -4.523 9.665 1.00 98.12 72 LEU A O 1
ATOM 580 N N . LYS A 1 73 ? -14.241 -4.797 7.552 1.00 98.31 73 LYS A N 1
ATOM 581 C CA . LYS A 1 73 ? -14.680 -6.197 7.428 1.00 98.31 73 LYS A CA 1
ATOM 582 C C . LYS A 1 73 ? -13.878 -7.163 8.295 1.00 98.31 73 LYS A C 1
ATOM 584 O O . LYS A 1 73 ? -14.429 -8.153 8.760 1.00 98.31 73 LYS A O 1
ATOM 589 N N . THR A 1 74 ? -12.589 -6.899 8.488 1.00 97.69 74 THR A N 1
ATOM 590 C CA . THR A 1 74 ? -11.711 -7.768 9.288 1.00 97.69 74 THR A CA 1
ATOM 591 C C . THR A 1 74 ? -11.773 -7.468 10.781 1.00 97.69 74 THR A C 1
ATOM 593 O O . THR A 1 74 ? -11.351 -8.296 11.584 1.00 97.69 74 THR A O 1
ATOM 596 N N . GLY A 1 75 ? -12.292 -6.299 11.172 1.00 96.94 75 GLY A N 1
ATOM 597 C CA . GLY A 1 75 ? -12.332 -5.876 12.572 1.00 96.94 75 GLY A CA 1
ATOM 598 C C . GLY A 1 75 ? -10.945 -5.601 13.160 1.00 96.94 75 GLY A C 1
ATOM 599 O O . GLY A 1 75 ? -10.796 -5.598 14.385 1.00 96.94 75 GLY A O 1
ATOM 600 N N . LEU A 1 76 ? -9.942 -5.390 12.298 1.00 97.56 76 LEU A N 1
ATOM 601 C CA . LEU A 1 76 ? -8.588 -5.022 12.700 1.00 97.56 76 LEU A CA 1
ATOM 602 C C . LEU A 1 76 ? -8.597 -3.684 13.425 1.00 97.56 76 LEU A C 1
ATOM 604 O O . LEU A 1 76 ? -9.328 -2.765 13.062 1.00 97.56 76 LEU A O 1
ATOM 608 N N . ASP A 1 77 ? -7.730 -3.554 14.423 1.00 98.31 77 ASP A N 1
ATOM 609 C CA . ASP A 1 77 ? -7.683 -2.368 15.264 1.00 98.31 77 ASP A CA 1
ATOM 610 C C . ASP A 1 77 ? -6.739 -1.280 14.768 1.00 98.31 77 ASP A C 1
ATOM 612 O O . ASP A 1 77 ? -6.860 -0.098 15.123 1.00 98.31 77 ASP A O 1
ATOM 616 N N . MET A 1 78 ? -5.797 -1.698 13.932 1.00 97.38 78 MET A N 1
ATOM 617 C CA . MET A 1 78 ? -4.727 -0.876 13.410 1.00 97.38 78 MET A CA 1
ATOM 618 C C . MET A 1 78 ? -4.781 -0.858 11.885 1.00 97.38 78 MET A C 1
ATOM 620 O O . MET A 1 78 ? -5.134 -1.853 11.253 1.00 97.38 78 MET A O 1
ATOM 624 N N . VAL A 1 79 ? -4.399 0.274 11.296 1.00 96.94 79 VAL A N 1
ATOM 625 C CA . VAL A 1 79 ? -4.361 0.451 9.840 1.00 96.94 79 VAL A CA 1
ATOM 626 C C . VAL A 1 79 ? -2.970 0.898 9.432 1.00 96.94 79 VAL A C 1
ATOM 628 O O . VAL A 1 79 ? -2.574 2.027 9.727 1.00 96.94 79 VAL A O 1
ATOM 631 N N . ALA A 1 80 ? -2.252 0.008 8.748 1.00 94.69 80 ALA A N 1
ATOM 632 C CA . ALA A 1 80 ? -0.987 0.325 8.105 1.00 94.69 80 ALA A CA 1
ATOM 633 C C . ALA A 1 80 ? -1.265 1.099 6.812 1.00 94.69 80 ALA A C 1
ATOM 635 O O . ALA A 1 80 ? -1.926 0.584 5.908 1.00 94.69 80 ALA A O 1
ATOM 636 N N . VAL A 1 81 ? -0.756 2.326 6.710 1.00 95.25 81 VAL A N 1
ATOM 637 C CA . VAL A 1 81 ? -0.913 3.153 5.509 1.00 95.25 81 VAL A CA 1
ATOM 638 C C . VAL A 1 81 ? 0.452 3.567 4.982 1.00 95.25 81 VAL A C 1
ATOM 640 O O . VAL A 1 81 ? 1.284 4.079 5.725 1.00 95.25 81 VAL A O 1
ATOM 643 N N . SER A 1 82 ? 0.666 3.376 3.683 1.00 92.31 82 SER A N 1
ATOM 644 C CA . SER A 1 82 ? 1.841 3.877 2.968 1.00 92.31 82 SER A CA 1
ATOM 645 C 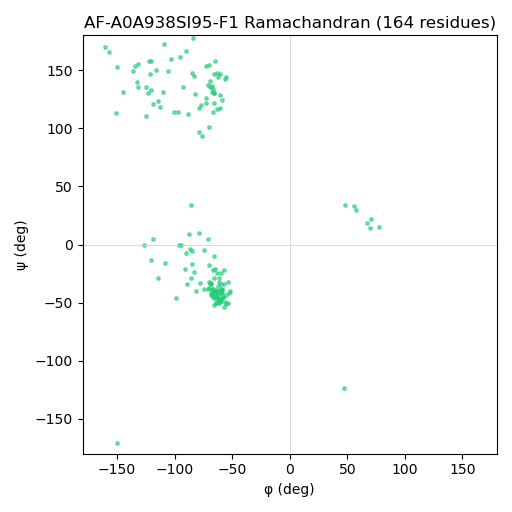C . SER A 1 82 ? 1.483 5.105 2.137 1.00 92.31 82 SER A C 1
ATOM 647 O O . SER A 1 82 ? 0.318 5.323 1.787 1.00 92.31 82 SER A O 1
ATOM 649 N N . LEU A 1 83 ? 2.497 5.892 1.779 1.00 95.19 83 LEU A N 1
ATOM 650 C CA . LEU A 1 83 ? 2.344 6.898 0.732 1.00 95.19 83 LEU A CA 1
ATOM 651 C C . LEU A 1 83 ? 2.023 6.225 -0.606 1.00 95.19 83 LEU A C 1
ATOM 653 O O . LEU A 1 83 ? 2.499 5.127 -0.901 1.00 95.19 83 LEU A O 1
ATOM 657 N N . VAL A 1 84 ? 1.241 6.916 -1.427 1.00 96.25 84 VAL A N 1
ATOM 658 C CA . VAL A 1 84 ? 0.997 6.518 -2.816 1.00 96.25 84 VAL A CA 1
ATOM 659 C C . VAL A 1 84 ? 1.957 7.250 -3.751 1.00 96.25 84 VAL A C 1
ATOM 661 O O . VAL A 1 84 ? 2.521 8.278 -3.361 1.00 96.25 84 VAL A O 1
ATOM 664 N N . PRO A 1 85 ? 2.149 6.764 -4.989 1.00 96.25 85 PRO A N 1
ATOM 665 C CA . PRO A 1 85 ? 2.877 7.527 -5.985 1.00 96.25 85 PRO A CA 1
ATOM 666 C C . PRO A 1 85 ? 2.276 8.918 -6.197 1.00 96.25 85 PRO A C 1
ATOM 668 O O . PRO A 1 85 ? 1.051 9.090 -6.152 1.00 96.25 85 PRO A O 1
ATOM 671 N N . GLY A 1 86 ? 3.138 9.900 -6.437 1.00 97.06 86 GLY A N 1
ATOM 672 C CA . GLY A 1 86 ? 2.720 11.261 -6.766 1.00 97.06 86 GLY A CA 1
ATOM 673 C C . GLY A 1 86 ? 1.968 11.328 -8.100 1.00 97.06 86 GLY A C 1
ATOM 674 O O . GLY A 1 86 ? 2.117 10.445 -8.944 1.00 97.06 86 GLY A O 1
ATOM 675 N N . LYS A 1 87 ? 1.158 12.364 -8.315 1.00 96.50 87 LYS A N 1
ATOM 676 C CA . LYS A 1 87 ? 0.496 12.623 -9.604 1.00 96.50 87 LYS A CA 1
ATOM 677 C C . LYS A 1 87 ? 1.495 13.056 -10.669 1.00 96.50 87 LYS A C 1
ATOM 679 O O . LYS A 1 87 ? 1.299 12.739 -11.837 1.00 96.50 87 LYS A O 1
ATOM 684 N N . SER A 1 88 ? 2.561 13.752 -10.272 1.00 92.38 88 SER A N 1
ATOM 685 C CA . SER A 1 88 ? 3.659 14.126 -11.170 1.00 92.38 88 SER A CA 1
ATOM 686 C C . SER A 1 88 ? 4.715 13.025 -11.308 1.00 92.38 88 SER A C 1
ATOM 688 O O . SER A 1 88 ? 5.642 13.162 -12.108 1.00 92.38 88 SER A O 1
ATOM 690 N N . GLN A 1 89 ? 4.595 11.933 -10.540 1.00 94.31 89 GLN A N 1
ATOM 691 C CA . GLN A 1 89 ? 5.602 10.885 -10.510 1.00 94.31 89 GLN A CA 1
ATOM 692 C C . GLN A 1 89 ? 5.685 10.171 -11.858 1.00 94.31 89 GLN A C 1
ATOM 694 O O . GLN A 1 89 ? 4.729 9.553 -12.331 1.00 94.31 89 GLN A O 1
ATOM 699 N N . LYS A 1 90 ? 6.881 10.209 -12.440 1.00 92.88 90 LYS A N 1
ATOM 700 C CA . LYS A 1 90 ? 7.237 9.412 -13.607 1.00 92.88 90 LYS A CA 1
ATOM 701 C C . LYS A 1 90 ? 7.650 8.013 -13.168 1.00 92.88 90 LYS A C 1
ATOM 703 O O . LYS A 1 90 ? 8.293 7.838 -12.133 1.00 92.88 90 LYS A O 1
ATOM 708 N N . PHE A 1 91 ? 7.320 7.023 -13.986 1.00 93.31 91 PHE A N 1
ATOM 709 C CA . PHE A 1 91 ? 7.788 5.652 -13.811 1.00 93.31 91 PHE A CA 1
ATOM 710 C C . PHE A 1 91 ? 8.776 5.318 -14.922 1.00 93.31 91 PHE A C 1
ATOM 712 O O . PHE A 1 91 ? 8.480 5.559 -16.093 1.00 93.31 91 PHE A O 1
ATOM 719 N N . ASP A 1 92 ? 9.932 4.762 -14.560 1.00 91.88 92 ASP A N 1
ATOM 720 C CA . ASP A 1 92 ? 10.871 4.213 -15.541 1.00 91.88 92 ASP A CA 1
ATOM 721 C C . ASP A 1 92 ? 10.308 2.867 -16.009 1.00 91.88 92 ASP A C 1
ATOM 723 O O . ASP A 1 92 ? 10.434 1.846 -15.329 1.00 91.88 92 ASP A O 1
ATOM 727 N N . VAL A 1 93 ? 9.558 2.897 -17.112 1.00 95.50 93 VAL A N 1
ATOM 728 C CA . VAL A 1 93 ? 8.902 1.710 -17.667 1.00 95.50 93 VAL A CA 1
ATOM 729 C C . VAL A 1 93 ? 9.947 0.894 -18.430 1.00 95.50 93 VAL A C 1
ATOM 731 O O . VAL A 1 93 ? 10.504 1.398 -19.410 1.00 95.50 93 VAL A O 1
ATOM 734 N N . PRO A 1 94 ? 10.232 -0.352 -18.019 1.00 96.81 94 PRO A N 1
ATOM 735 C CA . PRO A 1 94 ? 11.246 -1.163 -18.670 1.00 96.81 94 PRO A CA 1
ATOM 736 C C . PRO A 1 94 ? 10.754 -1.655 -20.036 1.00 96.81 94 PRO A C 1
ATOM 738 O O . PRO A 1 94 ? 9.555 -1.821 -20.280 1.00 96.81 94 PRO A O 1
ATOM 741 N N . ARG A 1 95 ? 11.692 -1.924 -20.944 1.00 97.38 95 ARG A N 1
ATOM 742 C CA . ARG A 1 95 ? 11.390 -2.454 -22.274 1.00 97.38 95 ARG A CA 1
ATOM 743 C C . ARG A 1 95 ? 10.985 -3.917 -22.149 1.00 97.38 95 ARG A C 1
ATOM 745 O O . ARG A 1 95 ? 11.769 -4.731 -21.671 1.00 97.38 95 ARG A O 1
ATOM 752 N N . GLN A 1 96 ? 9.792 -4.271 -22.610 1.00 97.19 96 GLN A N 1
ATOM 753 C CA . GLN A 1 96 ? 9.361 -5.666 -22.626 1.00 97.19 96 GLN A CA 1
ATOM 754 C C . GLN A 1 96 ? 10.191 -6.481 -23.633 1.00 97.19 96 GLN A C 1
ATOM 756 O O . GLN A 1 96 ? 10.407 -6.043 -24.765 1.00 97.19 96 GLN A O 1
ATOM 761 N N . ILE A 1 97 ? 10.691 -7.638 -23.195 1.00 97.50 97 ILE A N 1
ATOM 762 C CA . ILE A 1 97 ? 11.415 -8.608 -24.028 1.00 97.50 97 ILE A CA 1
ATOM 763 C C . ILE A 1 97 ? 10.461 -9.724 -24.463 1.00 97.50 97 ILE A C 1
ATOM 765 O O . ILE A 1 97 ? 10.427 -10.066 -25.641 1.00 97.50 97 ILE A O 1
ATOM 769 N N . ASP A 1 98 ? 9.682 -10.252 -23.519 1.00 96.62 98 ASP A N 1
ATOM 770 C CA . ASP A 1 98 ? 8.649 -11.270 -23.731 1.00 96.62 98 ASP A CA 1
ATOM 771 C C . ASP A 1 98 ? 7.511 -11.102 -22.701 1.00 96.62 98 ASP A C 1
ATOM 773 O O . ASP A 1 98 ? 7.455 -10.103 -21.978 1.00 96.62 98 ASP A O 1
ATOM 777 N N . ASP A 1 99 ? 6.579 -12.052 -22.627 1.00 94.56 99 ASP A N 1
ATOM 778 C CA . ASP A 1 99 ? 5.399 -11.982 -21.750 1.00 94.56 99 ASP A CA 1
ATOM 779 C C . ASP A 1 99 ? 5.729 -11.859 -20.248 1.00 94.56 99 ASP A C 1
ATOM 781 O O . ASP A 1 99 ? 4.930 -11.319 -19.470 1.00 94.56 99 ASP A O 1
ATOM 785 N N . TYR A 1 100 ? 6.916 -12.316 -19.842 1.00 96.44 100 TYR A N 1
ATOM 786 C CA . TYR A 1 100 ? 7.339 -12.426 -18.446 1.00 96.44 100 TYR A CA 1
ATOM 787 C C . TYR A 1 100 ? 8.667 -11.731 -18.146 1.00 96.44 100 TYR A C 1
ATOM 789 O O . TYR A 1 100 ? 9.106 -11.764 -16.994 1.00 96.44 100 TYR A O 1
ATOM 797 N N . THR A 1 101 ? 9.298 -11.112 -19.142 1.00 97.69 101 THR A N 1
ATOM 798 C CA . THR A 1 101 ? 10.654 -10.574 -19.038 1.00 97.69 101 THR A CA 1
ATOM 799 C C . THR A 1 101 ? 10.726 -9.150 -19.575 1.00 97.69 101 THR A C 1
ATOM 801 O O . THR A 1 101 ? 10.230 -8.840 -20.661 1.00 97.69 101 THR A O 1
ATOM 804 N N . TRP A 1 102 ? 11.408 -8.279 -18.835 1.00 98.31 102 TRP A N 1
ATOM 805 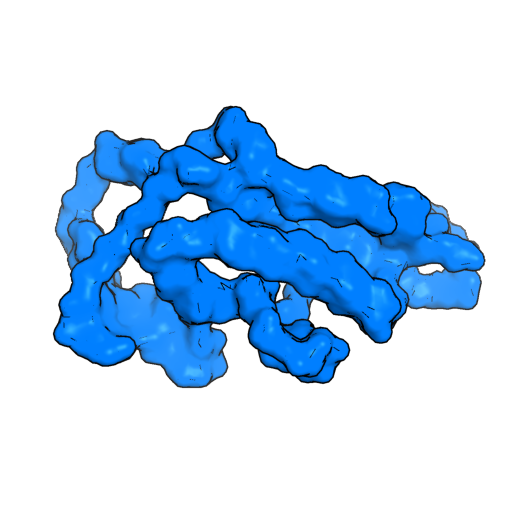C CA . TRP A 1 102 ? 11.661 -6.889 -19.201 1.00 98.31 102 TRP A CA 1
ATOM 806 C C . TRP A 1 102 ? 13.136 -6.542 -19.005 1.00 9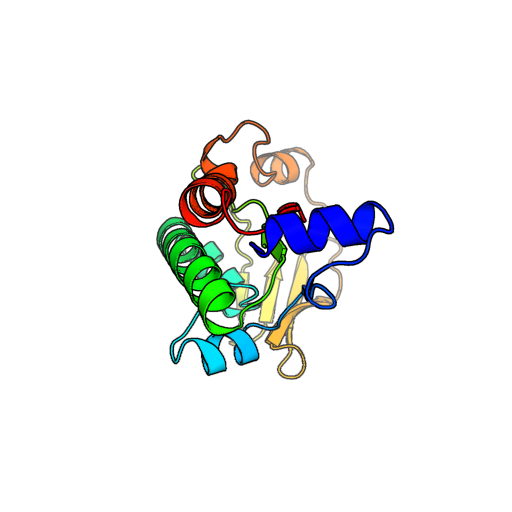8.31 102 TRP A C 1
ATOM 808 O O . TRP A 1 102 ? 13.822 -7.149 -18.189 1.00 98.31 102 TRP A O 1
ATOM 818 N N . GLU A 1 103 ? 13.624 -5.545 -19.732 1.00 98.12 103 GLU A N 1
ATOM 819 C CA . GLU A 1 103 ? 14.942 -4.949 -19.532 1.00 98.12 103 GLU A CA 1
ATOM 820 C C . GLU A 1 103 ? 14.779 -3.498 -19.083 1.00 98.12 103 GLU A C 1
ATOM 822 O O . GLU A 1 103 ? 14.141 -2.699 -19.775 1.00 98.12 103 GLU A O 1
ATOM 827 N N . ASP A 1 104 ? 15.350 -3.145 -17.934 1.00 96.44 104 ASP A N 1
ATOM 828 C CA . ASP A 1 104 ? 15.383 -1.753 -17.492 1.00 96.44 104 ASP A CA 1
ATOM 829 C C . ASP A 1 104 ? 16.557 -0.974 -18.110 1.00 96.44 104 ASP A C 1
ATOM 831 O O . ASP A 1 104 ? 17.390 -1.491 -18.860 1.00 96.44 104 ASP A O 1
ATOM 835 N N . ARG A 1 105 ? 16.643 0.316 -17.794 1.00 95.19 105 ARG A N 1
ATOM 836 C CA . ARG A 1 105 ? 17.679 1.198 -18.337 1.00 95.19 105 ARG A CA 1
ATOM 837 C C . ARG A 1 105 ? 19.099 0.840 -17.894 1.00 95.19 105 ARG A C 1
ATOM 839 O O . ARG A 1 105 ? 20.044 1.096 -18.640 1.00 95.19 105 ARG A O 1
ATOM 846 N N . ALA A 1 106 ? 19.254 0.250 -16.710 1.00 95.44 106 ALA A N 1
ATOM 847 C CA . ALA A 1 106 ? 20.540 -0.246 -16.228 1.00 95.44 106 ALA A CA 1
ATOM 848 C C . ALA A 1 106 ? 20.953 -1.555 -16.931 1.00 95.44 106 ALA A C 1
ATOM 850 O O . ALA A 1 106 ? 22.067 -2.047 -16.743 1.00 95.44 106 ALA A O 1
ATOM 851 N N . GLY A 1 107 ? 20.084 -2.103 -17.788 1.00 96.88 107 GLY A N 1
ATOM 852 C CA . GLY A 1 107 ? 20.271 -3.395 -18.429 1.00 96.88 107 GLY A CA 1
ATOM 853 C C . GLY A 1 107 ? 19.957 -4.559 -17.495 1.00 96.88 107 GLY A C 1
ATOM 854 O O . GLY A 1 107 ? 20.372 -5.679 -17.789 1.00 96.88 107 GLY A O 1
ATOM 855 N N . ASN A 1 108 ? 19.280 -4.312 -16.364 1.00 98.00 108 ASN A N 1
ATOM 856 C CA . ASN A 1 108 ? 18.805 -5.397 -15.520 1.00 98.00 108 ASN A CA 1
ATOM 857 C C . ASN A 1 108 ? 17.724 -6.155 -16.277 1.00 98.00 108 ASN A C 1
ATOM 859 O O . ASN A 1 108 ? 16.816 -5.554 -16.856 1.00 98.00 108 ASN A O 1
ATOM 863 N N . ILE A 1 109 ? 17.795 -7.479 -16.219 1.00 98.25 109 ILE A N 1
ATOM 864 C CA . ILE A 1 109 ? 16.719 -8.338 -16.687 1.00 98.25 109 ILE A CA 1
ATOM 865 C C . ILE A 1 109 ? 15.774 -8.549 -15.518 1.00 98.25 109 ILE A C 1
ATOM 867 O O . ILE A 1 109 ? 16.131 -9.176 -14.519 1.00 98.25 109 ILE A O 1
ATOM 871 N N . LEU A 1 110 ? 14.573 -8.005 -15.649 1.00 98.12 110 LEU A N 1
ATOM 872 C CA . LEU A 1 110 ? 13.476 -8.190 -14.719 1.00 98.12 110 LEU A CA 1
ATOM 873 C C . LEU A 1 110 ? 12.629 -9.364 -15.194 1.00 98.12 110 LEU A C 1
ATOM 875 O O . LEU A 1 110 ? 12.310 -9.447 -16.380 1.00 98.12 110 LEU A O 1
ATOM 879 N N . ARG A 1 111 ? 12.231 -10.249 -14.285 1.00 97.88 111 ARG A N 1
ATOM 880 C CA . ARG A 1 111 ? 11.373 -11.385 -14.612 1.00 97.88 111 ARG A CA 1
ATOM 881 C C . ARG A 1 111 ? 10.235 -11.513 -13.615 1.00 97.88 111 ARG A C 1
ATOM 883 O O . ARG A 1 111 ? 10.420 -11.323 -12.413 1.00 97.88 111 ARG A O 1
ATOM 890 N N . TYR A 1 112 ? 9.063 -11.844 -14.135 1.00 97.81 112 TYR A N 1
ATOM 891 C CA . TYR A 1 112 ? 7.928 -12.250 -13.326 1.00 97.81 112 TYR A CA 1
ATOM 892 C C . TYR A 1 112 ? 8.180 -13.626 -12.694 1.00 97.81 112 TYR A C 1
ATOM 894 O O . TYR A 1 112 ? 8.654 -14.550 -13.356 1.00 97.81 112 TYR A O 1
ATOM 902 N N . SER A 1 113 ? 7.850 -13.754 -11.412 1.00 95.62 113 SER A N 1
ATOM 903 C CA . SER A 1 113 ? 7.926 -14.998 -10.647 1.00 95.62 113 SER A CA 1
ATOM 904 C C . SER A 1 113 ? 6.521 -15.459 -10.278 1.00 95.62 113 SER A C 1
ATOM 906 O O . SER A 1 113 ? 5.848 -14.772 -9.517 1.00 95.62 113 SER A O 1
ATOM 908 N N . ASP A 1 114 ? 6.092 -16.635 -10.740 1.00 93.94 114 ASP A N 1
ATOM 909 C CA . ASP A 1 114 ? 4.800 -17.225 -10.348 1.00 93.94 114 ASP A CA 1
ATOM 910 C C . ASP A 1 114 ? 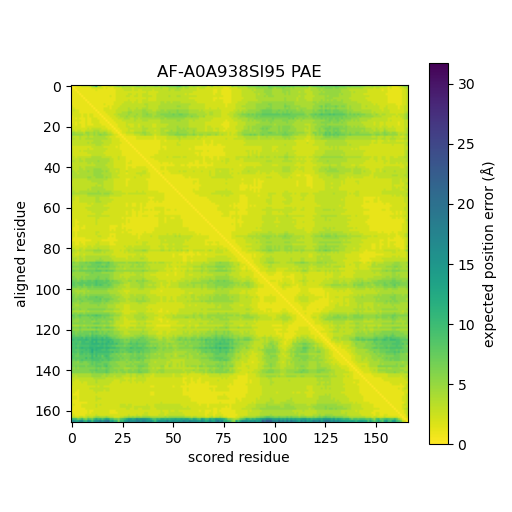4.706 -17.506 -8.843 1.00 93.94 114 ASP A C 1
ATOM 912 O O . ASP A 1 114 ? 3.638 -17.392 -8.247 1.00 93.94 114 ASP A O 1
ATOM 916 N N . ALA A 1 115 ? 5.830 -17.848 -8.206 1.00 92.62 115 ALA A N 1
ATOM 917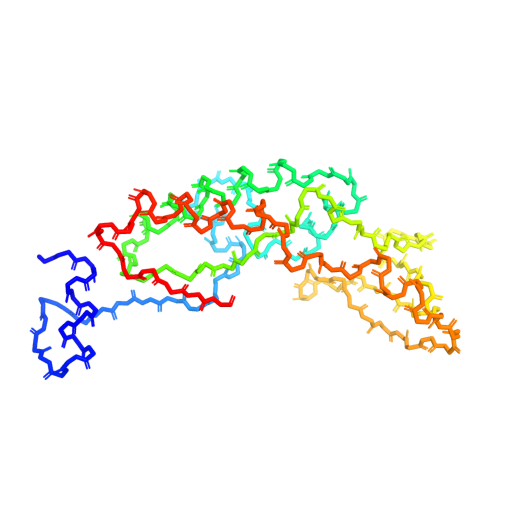 C CA . ALA A 1 115 ? 5.864 -18.187 -6.786 1.00 92.62 115 ALA A CA 1
ATOM 918 C C . ALA A 1 115 ? 5.574 -16.976 -5.889 1.00 92.62 115 ALA A C 1
ATOM 920 O O . ALA A 1 115 ? 4.980 -17.112 -4.820 1.00 92.62 115 ALA A O 1
ATOM 921 N N . THR A 1 116 ? 6.009 -15.788 -6.313 1.00 91.50 116 THR A N 1
ATOM 922 C CA . THR A 1 116 ? 5.827 -14.551 -5.547 1.00 91.50 116 THR A CA 1
ATOM 923 C C . THR A 1 116 ? 4.799 -13.620 -6.165 1.00 91.50 116 THR A C 1
ATOM 925 O O . THR A 1 116 ? 4.333 -12.733 -5.463 1.00 91.50 116 THR A O 1
ATOM 928 N N . GLU A 1 117 ? 4.424 -13.828 -7.425 1.00 95.75 117 GLU A N 1
ATOM 929 C CA . GLU A 1 117 ? 3.580 -12.971 -8.267 1.00 95.75 117 GLU A CA 1
ATOM 930 C C . GLU A 1 117 ? 4.134 -11.552 -8.431 1.00 95.75 117 GLU A C 1
ATOM 932 O O . GLU A 1 117 ? 3.392 -10.579 -8.612 1.00 95.75 117 GLU A O 1
ATOM 937 N N . ASP A 1 118 ? 5.458 -11.423 -8.368 1.00 95.75 118 ASP A N 1
ATOM 938 C CA . ASP A 1 118 ? 6.169 -10.149 -8.436 1.00 95.75 118 ASP A CA 1
ATOM 939 C C . ASP A 1 118 ? 7.150 -10.093 -9.611 1.00 95.75 118 ASP A C 1
ATOM 941 O O . ASP A 1 118 ? 7.586 -11.129 -10.120 1.00 95.75 118 ASP A O 1
ATOM 945 N N . ILE A 1 119 ? 7.499 -8.875 -10.026 1.00 96.81 119 ILE A N 1
ATOM 946 C CA . ILE A 1 119 ? 8.543 -8.613 -11.020 1.00 96.81 119 ILE A CA 1
ATOM 947 C C . ILE A 1 119 ? 9.827 -8.278 -10.265 1.00 96.81 119 ILE A C 1
ATOM 949 O O . ILE A 1 119 ? 9.915 -7.245 -9.607 1.00 96.81 119 ILE A O 1
ATOM 953 N N . MET A 1 120 ? 10.831 -9.143 -10.386 1.00 96.19 120 MET A N 1
ATOM 954 C CA . MET A 1 120 ? 12.091 -9.034 -9.648 1.00 96.19 120 MET A CA 1
ATOM 955 C C . MET A 1 120 ? 13.278 -8.968 -10.604 1.00 96.19 120 MET A C 1
ATOM 957 O O . MET A 1 120 ? 13.196 -9.436 -11.739 1.00 96.19 120 MET A O 1
ATOM 961 N N . VAL A 1 121 ? 14.406 -8.433 -10.136 1.00 96.50 121 VAL A N 1
ATOM 962 C CA . VAL A 1 121 ? 15.675 -8.522 -10.869 1.00 96.50 121 VAL A CA 1
ATOM 963 C C . VAL A 1 121 ? 16.109 -9.988 -10.912 1.00 96.50 121 VAL A C 1
ATOM 965 O O . VAL A 1 121 ? 16.407 -10.588 -9.884 1.00 96.50 121 VAL A O 1
ATOM 968 N N . PHE A 1 122 ? 16.124 -10.564 -12.111 1.00 96.50 122 PHE A N 1
ATOM 969 C CA . PHE A 1 122 ? 16.619 -11.914 -12.379 1.00 96.50 122 PHE A CA 1
ATOM 970 C C . PHE A 1 122 ? 18.115 -11.909 -12.705 1.00 96.50 122 PHE A C 1
ATOM 972 O O . PHE A 1 122 ? 18.836 -12.839 -12.352 1.00 96.50 122 PHE A O 1
ATOM 979 N N . LYS A 1 123 ? 18.588 -10.852 -13.374 1.00 97.81 123 LYS A N 1
ATOM 980 C CA . LYS A 1 123 ? 20.004 -10.646 -13.684 1.00 97.81 123 LYS A CA 1
ATOM 981 C C . LYS A 1 123 ? 20.344 -9.165 -13.616 1.00 97.81 123 LYS A C 1
ATOM 983 O O . LYS A 1 123 ? 19.656 -8.354 -14.233 1.00 97.81 123 LYS A O 1
ATOM 988 N N . GLU A 1 124 ? 21.422 -8.837 -12.915 1.00 97.31 124 GLU A N 1
ATOM 989 C CA . GLU A 1 124 ? 21.944 -7.474 -12.863 1.00 97.31 124 GLU A CA 1
ATOM 990 C C . GLU A 1 124 ? 22.569 -7.065 -14.203 1.00 97.31 124 GLU A C 1
ATOM 992 O O . GLU A 1 124 ? 23.279 -7.837 -14.858 1.00 97.31 124 GLU A O 1
ATOM 997 N N . GLY A 1 125 ? 22.275 -5.837 -14.612 1.00 95.00 125 GLY A N 1
ATOM 998 C CA . GLY A 1 125 ? 22.887 -5.169 -15.745 1.00 95.00 125 GLY A CA 1
ATOM 999 C C . GLY A 1 125 ? 24.127 -4.382 -15.340 1.00 95.00 125 GLY A C 1
ATOM 1000 O O . GLY A 1 125 ? 24.388 -4.130 -14.167 1.00 95.00 125 GLY A O 1
ATOM 1001 N N . THR A 1 126 ? 24.902 -3.964 -16.337 1.00 95.62 126 THR A N 1
ATOM 1002 C CA . THR A 1 126 ? 26.130 -3.176 -16.142 1.00 95.62 126 THR A CA 1
ATOM 1003 C C . THR A 1 126 ? 26.063 -1.803 -16.805 1.00 95.62 126 THR A C 1
ATOM 1005 O O . THR A 1 126 ? 27.057 -1.074 -16.812 1.00 95.62 126 THR A O 1
ATOM 1008 N N . LYS A 1 127 ? 24.912 -1.421 -17.380 1.00 94.38 127 LYS A N 1
ATOM 1009 C CA . LYS A 1 127 ? 24.792 -0.139 -18.079 1.00 94.38 127 LYS A CA 1
ATOM 1010 C C . LYS A 1 127 ? 24.777 0.990 -17.044 1.00 94.38 127 LYS A C 1
ATOM 1012 O O . LYS A 1 127 ? 23.943 0.971 -16.134 1.00 94.38 127 LYS A O 1
ATOM 1017 N N . PRO A 1 128 ? 25.662 1.993 -17.163 1.00 92.62 128 PRO A N 1
ATOM 1018 C CA . PRO A 1 128 ? 25.642 3.125 -16.255 1.00 92.62 128 PRO A CA 1
ATOM 1019 C C . PRO A 1 128 ? 24.347 3.918 -16.454 1.00 92.62 128 PRO A C 1
ATOM 1021 O O . PRO A 1 128 ? 23.992 4.282 -17.574 1.00 92.62 128 PRO A O 1
ATOM 1024 N N . VAL A 1 129 ? 23.651 4.211 -15.354 1.00 91.69 129 VAL A N 1
ATOM 1025 C CA . VAL A 1 129 ? 22.497 5.118 -15.351 1.00 91.69 129 VAL A CA 1
ATOM 1026 C C . VAL A 1 129 ? 22.962 6.477 -14.831 1.00 91.69 129 VAL A C 1
ATOM 1028 O O . VAL A 1 129 ? 23.321 6.551 -13.649 1.00 91.69 129 VAL A O 1
ATOM 1031 N N . PRO A 1 130 ? 22.954 7.536 -15.664 1.00 91.94 130 PRO A N 1
ATOM 1032 C CA . PRO A 1 130 ? 23.370 8.868 -15.241 1.00 91.94 130 PRO A CA 1
ATOM 1033 C C . PRO A 1 130 ? 22.574 9.366 -14.021 1.00 91.94 130 PRO A C 1
ATOM 1035 O O . PRO A 1 130 ? 21.364 9.113 -13.939 1.00 91.94 130 PRO A O 1
ATOM 1038 N N . PRO A 1 131 ? 23.206 10.080 -13.070 1.00 92.25 131 PRO A N 1
ATOM 1039 C CA . PRO A 1 131 ? 22.523 10.642 -11.902 1.00 92.25 131 PRO A CA 1
ATOM 1040 C C . PRO A 1 131 ? 21.301 11.508 -12.242 1.00 92.25 131 PRO A C 1
ATOM 1042 O O . PRO A 1 131 ? 20.330 11.529 -11.492 1.00 92.25 131 PRO A O 1
ATOM 1045 N N . GLU A 1 132 ? 21.326 12.198 -13.376 1.00 92.12 132 GLU A N 1
ATOM 1046 C CA . GLU A 1 132 ? 20.274 13.083 -13.880 1.00 92.12 132 GLU A CA 1
ATOM 1047 C C . GLU A 1 132 ? 19.004 12.292 -14.192 1.00 92.12 132 GLU A C 1
ATOM 1049 O O . GLU A 1 132 ? 17.906 12.703 -13.827 1.00 92.12 132 GLU A O 1
ATOM 1054 N N . VAL A 1 133 ? 19.166 11.104 -14.777 1.00 88.81 133 VAL A N 1
ATOM 1055 C CA . VAL A 1 133 ? 18.056 10.191 -15.055 1.00 88.81 133 VAL A CA 1
ATOM 1056 C C . VAL A 1 133 ? 17.489 9.635 -13.751 1.00 88.81 133 VAL A C 1
ATOM 1058 O O . VAL A 1 133 ? 16.277 9.598 -13.567 1.00 88.81 133 VAL A O 1
ATOM 1061 N N . ARG A 1 134 ? 18.346 9.265 -12.789 1.00 86.81 134 ARG A N 1
ATOM 1062 C CA . ARG A 1 134 ? 17.876 8.821 -11.462 1.00 86.81 134 ARG A CA 1
ATOM 1063 C C . ARG A 1 134 ? 17.050 9.903 -10.764 1.00 86.81 134 ARG A C 1
ATOM 1065 O O . ARG A 1 134 ? 16.055 9.580 -10.125 1.00 86.81 134 ARG A O 1
ATOM 1072 N N . LYS A 1 135 ? 17.449 11.171 -10.901 1.00 89.31 135 LYS A N 1
ATOM 1073 C CA . LYS A 1 135 ? 16.703 12.325 -10.380 1.00 89.31 135 LYS A CA 1
ATOM 1074 C C . LYS A 1 135 ? 15.373 12.528 -11.103 1.00 89.31 135 LYS A C 1
ATOM 1076 O O . LYS A 1 135 ? 14.398 12.851 -10.441 1.00 89.31 135 LYS A O 1
ATOM 1081 N N . GLU A 1 136 ? 15.312 12.312 -12.418 1.00 90.06 136 GLU A N 1
ATOM 1082 C CA . GLU A 1 136 ? 14.070 12.450 -13.195 1.00 90.06 136 GLU A CA 1
ATOM 1083 C C . GLU A 1 136 ? 12.953 11.515 -12.703 1.00 90.06 136 GLU A C 1
ATOM 1085 O O . GLU A 1 136 ? 11.787 11.910 -12.670 1.00 90.06 136 GLU A O 1
ATOM 1090 N N . PHE A 1 137 ? 13.306 10.287 -12.318 1.00 90.38 137 PHE A N 1
ATOM 1091 C CA . PHE A 1 137 ? 12.356 9.282 -11.831 1.00 90.38 137 PHE A CA 1
ATOM 1092 C C . PHE A 1 137 ? 12.248 9.228 -10.301 1.00 90.38 137 PHE A C 1
ATOM 1094 O O . PHE A 1 137 ? 11.472 8.434 -9.762 1.00 90.38 137 PHE A O 1
ATOM 1101 N N . ALA A 1 138 ? 13.011 10.056 -9.582 1.00 90.12 138 ALA A N 1
ATOM 1102 C CA . ALA A 1 138 ? 12.902 10.148 -8.136 1.00 90.12 138 ALA A CA 1
ATOM 1103 C C . ALA A 1 138 ? 11.535 10.750 -7.758 1.00 90.12 138 ALA A C 1
ATOM 1105 O O . ALA A 1 138 ? 11.133 11.765 -8.331 1.00 90.12 138 ALA A O 1
ATOM 1106 N N . PRO A 1 139 ? 10.809 10.167 -6.789 1.00 90.44 139 PRO A N 1
ATOM 1107 C CA . PRO A 1 139 ? 9.569 10.760 -6.310 1.00 90.44 139 PRO A CA 1
ATOM 1108 C C . PRO A 1 139 ? 9.822 12.153 -5.729 1.00 90.44 139 PRO A C 1
ATOM 1110 O O . PRO A 1 139 ? 10.650 12.291 -4.826 1.00 90.44 139 PRO A O 1
ATOM 1113 N N . ASP A 1 140 ? 9.070 13.161 -6.175 1.00 92.38 140 ASP A N 1
ATOM 1114 C CA . ASP A 1 140 ? 9.111 14.494 -5.570 1.00 92.38 140 ASP A CA 1
ATOM 1115 C C . ASP A 1 140 ? 8.632 14.397 -4.108 1.00 92.38 140 ASP A C 1
ATOM 1117 O O . ASP A 1 140 ? 7.493 13.972 -3.859 1.00 92.38 140 ASP A O 1
ATOM 1121 N N . PRO A 1 141 ? 9.482 14.704 -3.109 1.00 90.12 141 PRO A N 1
ATOM 1122 C CA . PRO A 1 141 ? 9.084 14.660 -1.704 1.00 90.12 141 PRO A CA 1
ATOM 1123 C C . PRO A 1 141 ? 8.010 15.698 -1.358 1.00 90.12 141 PRO A C 1
ATOM 1125 O O . PRO A 1 141 ? 7.295 15.498 -0.380 1.00 90.12 141 PRO A O 1
ATOM 1128 N N . ASN A 1 142 ? 7.869 16.757 -2.161 1.00 94.06 142 ASN A N 1
ATOM 1129 C CA . ASN A 1 142 ? 6.906 17.834 -1.947 1.00 94.06 142 ASN A CA 1
ATOM 1130 C C . ASN A 1 142 ? 5.587 17.623 -2.707 1.00 94.06 142 ASN A C 1
ATOM 1132 O O . ASN A 1 142 ? 4.689 18.460 -2.610 1.00 94.06 142 ASN A O 1
ATOM 1136 N N . ASP A 1 143 ? 5.438 16.528 -3.464 1.00 95.56 143 ASP A N 1
ATOM 1137 C CA . ASP A 1 143 ? 4.170 16.230 -4.129 1.00 95.56 143 ASP A CA 1
ATOM 1138 C C . ASP A 1 143 ? 3.106 15.834 -3.091 1.00 95.56 143 ASP A C 1
ATOM 1140 O O . ASP A 1 143 ? 3.021 14.695 -2.618 1.00 95.56 143 ASP A O 1
ATOM 1144 N N . GLU A 1 144 ? 2.245 16.800 -2.779 1.00 96.62 144 GLU A N 1
ATOM 1145 C CA . GLU A 1 144 ? 1.145 16.689 -1.826 1.00 96.62 144 GLU A CA 1
ATOM 1146 C C . GLU A 1 144 ? 0.152 15.559 -2.144 1.00 96.62 144 GLU A C 1
ATOM 1148 O O . GLU A 1 144 ? -0.558 15.083 -1.251 1.00 96.62 144 GLU A O 1
ATOM 1153 N N . SER A 1 145 ? 0.090 15.100 -3.396 1.00 97.88 145 SER A N 1
ATOM 1154 C CA . SER A 1 145 ? -0.796 14.009 -3.814 1.00 97.88 145 SER A CA 1
ATOM 1155 C C . SER A 1 145 ? -0.366 12.639 -3.271 1.00 97.88 145 SER A C 1
ATOM 1157 O O . SER A 1 145 ? -1.177 11.715 -3.174 1.00 97.88 145 SER A O 1
ATOM 1159 N N . ARG A 1 146 ? 0.888 12.497 -2.825 1.00 96.88 146 ARG A N 1
ATOM 1160 C CA . ARG A 1 146 ? 1.400 11.269 -2.188 1.00 96.88 146 ARG A CA 1
ATOM 1161 C C . ARG A 1 146 ? 0.680 10.933 -0.882 1.00 96.88 146 ARG A C 1
ATOM 1163 O O . ARG A 1 146 ? 0.617 9.771 -0.480 1.00 96.88 146 ARG A O 1
ATOM 1170 N N . TRP A 1 147 ? 0.100 11.947 -0.244 1.00 96.94 147 TRP A N 1
ATOM 1171 C CA . TRP A 1 147 ? -0.626 11.849 1.021 1.00 96.94 147 TRP A CA 1
ATOM 1172 C C . TRP A 1 147 ? -2.106 11.491 0.860 1.00 96.94 147 TRP A C 1
ATOM 1174 O O . TRP A 1 147 ? -2.801 11.328 1.861 1.00 96.94 147 TRP A O 1
ATOM 1184 N N . GLU A 1 148 ? -2.616 11.374 -0.367 1.00 97.94 148 GLU A N 1
ATOM 1185 C CA . GLU A 1 148 ? -4.045 11.172 -0.632 1.00 97.94 148 GLU A CA 1
ATOM 1186 C C . GLU A 1 148 ? -4.640 9.956 0.087 1.00 97.94 148 GLU A C 1
ATOM 1188 O O . GLU A 1 148 ? -5.728 10.055 0.657 1.00 97.94 148 GLU A O 1
ATOM 1193 N N . LEU A 1 149 ? -3.935 8.821 0.084 1.00 97.81 149 LEU A N 1
ATOM 1194 C CA . LEU A 1 149 ? -4.395 7.617 0.774 1.00 97.81 149 LEU A CA 1
ATOM 1195 C C . LEU A 1 149 ? -4.407 7.818 2.293 1.00 97.81 149 LEU A C 1
ATOM 1197 O O . LEU A 1 149 ? -5.403 7.498 2.938 1.00 97.81 149 LEU A O 1
ATOM 1201 N N . LEU A 1 150 ? -3.343 8.399 2.861 1.00 97.44 150 LEU A N 1
ATOM 1202 C CA . LEU A 1 150 ? -3.274 8.685 4.295 1.00 97.44 150 LEU A CA 1
ATOM 1203 C C . LEU A 1 150 ? -4.399 9.617 4.732 1.00 97.44 150 LEU A C 1
ATOM 1205 O O . LEU A 1 150 ? -5.095 9.316 5.698 1.00 97.44 150 LEU A O 1
ATOM 1209 N N . ARG A 1 151 ? -4.604 10.725 4.014 1.00 97.94 151 ARG A N 1
ATOM 1210 C CA . ARG A 1 151 ? -5.672 11.686 4.316 1.00 97.94 151 ARG A CA 1
ATOM 1211 C C . ARG A 1 151 ? -7.037 11.016 4.282 1.00 97.94 151 ARG A C 1
ATOM 1213 O O . ARG A 1 151 ? -7.805 11.185 5.223 1.00 97.94 151 ARG A O 1
ATOM 1220 N N . HIS A 1 152 ? -7.300 10.204 3.259 1.00 98.50 152 HIS A N 1
ATOM 1221 C CA . HIS A 1 152 ? -8.550 9.460 3.149 1.00 98.50 152 HIS A CA 1
ATOM 1222 C C . HIS A 1 152 ? -8.752 8.489 4.322 1.00 98.50 152 HIS A C 1
ATOM 1224 O O . HIS A 1 152 ? -9.813 8.471 4.943 1.00 98.50 152 HIS A O 1
ATOM 1230 N N . VAL A 1 153 ? -7.728 7.709 4.684 1.00 98.19 153 VAL A N 1
ATOM 1231 C CA . VAL A 1 153 ? -7.812 6.770 5.815 1.00 98.19 153 VAL A CA 1
ATOM 1232 C C . VAL A 1 153 ? -8.002 7.507 7.140 1.00 98.19 153 VAL A C 1
ATOM 1234 O O . VAL A 1 153 ? -8.826 7.097 7.954 1.00 98.19 153 VAL A O 1
ATOM 1237 N N . VAL A 1 154 ? -7.285 8.608 7.371 1.00 98.06 154 VAL A N 1
ATOM 1238 C CA . VAL A 1 154 ? -7.445 9.428 8.581 1.00 98.06 154 VAL A CA 1
ATOM 1239 C C . VAL A 1 154 ? -8.845 10.038 8.648 1.00 98.06 154 VAL A C 1
ATOM 1241 O O . VAL A 1 154 ? -9.453 10.032 9.716 1.00 98.06 154 VAL A O 1
ATOM 1244 N N . GLU A 1 155 ? -9.391 10.503 7.527 1.00 98.50 155 GLU A N 1
ATOM 1245 C CA . GLU A 1 155 ? -10.757 11.021 7.459 1.00 98.50 155 GLU A C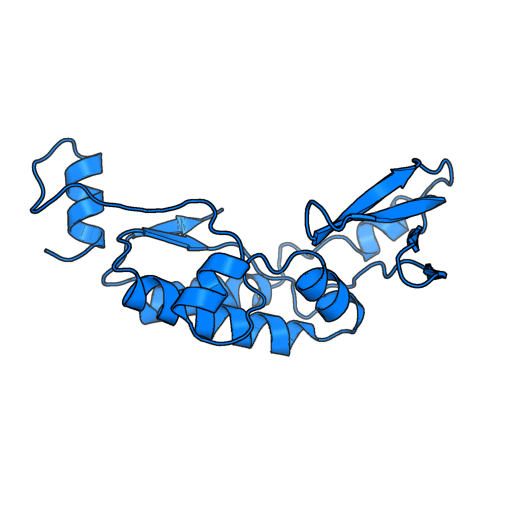A 1
ATOM 1246 C C . GLU A 1 155 ? -11.791 9.945 7.837 1.00 98.50 155 GLU A C 1
ATOM 1248 O O . GLU A 1 155 ? -12.668 10.197 8.665 1.00 98.50 155 GLU A O 1
ATOM 1253 N N . LYS A 1 156 ? -11.680 8.735 7.270 1.00 98.56 156 LYS A N 1
ATOM 1254 C CA . LYS A 1 156 ? -12.675 7.662 7.458 1.00 98.56 156 LYS A CA 1
ATOM 1255 C C . LYS A 1 156 ? -12.517 6.886 8.762 1.00 98.56 156 LYS A C 1
ATOM 1257 O O . LYS A 1 156 ? -13.509 6.549 9.402 1.00 98.56 156 LYS A O 1
ATOM 1262 N N . LEU A 1 157 ? -11.282 6.591 9.156 1.00 98.38 157 LEU A N 1
ATOM 1263 C CA . LEU A 1 157 ? -10.962 5.679 10.256 1.00 98.38 157 LEU A CA 1
ATOM 1264 C C . LEU A 1 157 ? -10.162 6.349 11.373 1.00 98.38 157 LEU A C 1
ATOM 1266 O O . LEU A 1 157 ? -10.080 5.810 12.472 1.00 98.38 157 LEU A O 1
ATOM 1270 N N . GLY A 1 158 ? -9.612 7.543 11.159 1.00 97.56 158 GLY A N 1
ATOM 1271 C CA . GLY A 1 158 ? -8.731 8.208 12.118 1.00 97.56 158 GLY A CA 1
ATOM 1272 C C . GLY A 1 158 ? -9.395 8.616 13.434 1.00 97.56 158 GLY A C 1
ATOM 1273 O O . GLY A 1 158 ? -8.687 8.967 14.370 1.00 97.56 158 GLY A O 1
ATOM 1274 N N . LYS A 1 159 ? -10.720 8.545 13.579 1.00 98.06 159 LYS A N 1
ATOM 1275 C CA . LYS A 1 159 ? -11.375 8.694 14.893 1.00 98.06 159 LYS A CA 1
ATOM 1276 C C . LYS A 1 159 ? -11.455 7.376 15.665 1.00 98.06 159 LYS A C 1
ATOM 1278 O O . LYS A 1 159 ? -11.421 7.396 16.889 1.00 98.06 159 LYS A O 1
ATOM 1283 N N . THR A 1 160 ? -11.514 6.245 14.968 1.00 98.25 160 THR A N 1
ATOM 1284 C CA . THR A 1 160 ? -11.869 4.941 15.546 1.00 98.25 160 THR A CA 1
ATOM 1285 C C . THR A 1 160 ? -10.733 3.926 15.529 1.00 98.25 160 THR A C 1
ATOM 1287 O O . THR A 1 160 ? -10.682 3.102 16.431 1.00 98.25 160 THR A O 1
ATOM 1290 N N . HIS A 1 161 ? -9.804 3.994 14.575 1.00 98.50 161 HIS A N 1
ATOM 1291 C CA . HIS A 1 161 ? -8.723 3.022 14.387 1.00 98.50 161 HIS A CA 1
ATOM 1292 C C . HIS A 1 161 ? -7.347 3.642 14.599 1.00 98.50 161 HIS A C 1
ATOM 1294 O O . HIS A 1 161 ? -7.132 4.835 14.355 1.00 98.50 161 HIS A O 1
ATOM 1300 N N . TYR A 1 162 ? -6.398 2.831 15.060 1.00 97.88 162 TYR A N 1
ATOM 1301 C CA . TYR A 1 162 ? -5.017 3.261 15.227 1.00 97.88 162 TYR A CA 1
ATOM 1302 C C . TYR A 1 162 ? -4.300 3.258 13.870 1.00 97.88 162 TYR A C 1
ATOM 1304 O O . TYR A 1 162 ? -3.855 2.224 13.381 1.00 97.88 162 TYR A O 1
ATOM 1312 N N . VAL A 1 163 ? -4.231 4.424 13.229 1.00 96.94 163 VAL A N 1
ATOM 1313 C CA . VAL A 1 163 ? -3.545 4.599 11.943 1.00 96.94 163 VAL A CA 1
ATOM 1314 C C . VAL A 1 163 ? -2.054 4.776 12.197 1.00 96.94 163 VAL A C 1
ATOM 1316 O O . VAL A 1 163 ? -1.671 5.620 13.008 1.00 96.94 163 VAL A O 1
ATOM 1319 N N . PHE A 1 164 ? -1.225 4.013 11.492 1.00 92.75 164 PHE A N 1
ATOM 1320 C CA . PHE A 1 164 ? 0.226 4.128 11.562 1.00 92.75 164 PHE A CA 1
ATOM 1321 C C . PHE A 1 164 ? 0.839 4.080 10.162 1.00 92.75 164 PHE A C 1
ATOM 1323 O O . PHE A 1 164 ? 0.289 3.478 9.236 1.00 92.75 164 PHE A O 1
ATOM 1330 N N . ALA A 1 165 ? 1.961 4.778 10.009 1.00 82.56 165 ALA A N 1
ATOM 1331 C CA . ALA A 1 165 ? 2.662 4.870 8.741 1.00 82.56 165 ALA A CA 1
ATOM 1332 C C . ALA A 1 165 ? 3.597 3.673 8.540 1.00 82.56 165 ALA A C 1
ATOM 1334 O O . ALA A 1 165 ? 4.178 3.159 9.500 1.00 82.56 165 ALA A O 1
ATOM 1335 N N . ARG A 1 166 ? 3.750 3.279 7.277 1.00 65.38 166 ARG A N 1
ATOM 1336 C CA . ARG A 1 166 ? 4.807 2.396 6.790 1.00 65.38 166 ARG A CA 1
ATOM 1337 C C . ARG A 1 166 ? 5.703 3.145 5.816 1.00 65.38 166 ARG A C 1
ATOM 1339 O O . ARG A 1 166 ? 5.131 3.796 4.910 1.00 65.38 166 ARG A O 1
#

Secondary structure (DSSP, 8-state):
--HHHHHHHHHTT---SS-----S---HHHHHHHHTS---TT-HHHHHHHHHTT-HHHHHHHHHHHHHHHHHHHT-SEEEEPPPPPSS----PPEE-SSSEEE-TT--EEEEETTTTEEEEEE-------HHHHHHTSPPTT-GGGGHHHHHHHHHHTTTSEEEE-

Solvent-accessible surface area (backbone atoms only — not comparable to full-atom values): 9448 Å² total; per-residue (Å²): 132,47,39,26,56,25,43,54,27,49,78,67,77,38,90,46,99,53,89,67,46,65,62,89,78,71,58,28,69,61,52,23,67,75,67,74,47,92,63,42,49,68,26,48,37,63,34,52,55,36,48,62,68,69,38,50,67,64,43,50,55,41,35,45,54,49,52,55,52,47,38,65,74,68,66,46,19,38,43,66,38,52,72,47,78,36,86,85,48,53,71,88,67,52,49,74,78,54,101,54,33,27,34,39,86,35,49,25,35,30,31,59,35,85,91,76,49,30,72,39,81,72,40,87,42,84,46,84,70,57,70,68,59,56,55,65,49,46,72,64,90,80,44,70,56,16,44,50,45,47,53,50,46,43,73,76,36,50,88,43,33,38,72,42,83,98

pLDDT: mean 95.91, std 3.62, range [65.38, 98.56]

Sequence (166 aa):
MTPKERVKLALAHKEADRVPVGEFAIDYKLIEAVLGRETFLRGKTKLTKALWAGRRDKVVESMKKDLVEFTLKTGLDMVAVSLVPGKSQKFDVPRQIDDYTWEDRAGNILRYSDATEDIMVFKEGTKPVPPEVRKEFAPDPNDESRWELLRHVVEKLGKTHYVFAR

Nearest PDB structures (foldseek):
  1kjk-assembly1_A  TM=4.926E-01  e=3.679E+00  Lambdavirus lambda
  9ay8-assembly3_C  TM=4.769E-01  e=1.670E+00  Flavonifractor plautii
  8xcc-assembly1_A  TM=4.944E-01  e=5.462E+00  unclassified sequences